Protein AF-A0A8B8DXR5-F1 (afdb_monomer)

Foldseek 3Di:
DDPDPLVVDPDPQQSVLVVVCVVVVHNVSVVVVVVLVVVCVVCVVVVHDRPPDPPDPPDPPPPPDDDPVRVVVVVVVVVVVVVVVVVVVVVVVVVVVVVVVVVVVVVVVVVVVVVVVVVVVVVVVVVVVVVVVVVVVD

Sequence (138 aa):
MADVPVSDIKDEVLRNASLEASKSNCILPLLKLEIRCKIEQKLLEKGEDVINVPISSPSKKRKAELTMEELERLEKRREQNKNAAKRFRQKEKTEKTKLDQNLKEQRERNEKLKADIQNLETEKDNIIRFICSLANEA

Organism: Crassostrea virginica (NCBI:txid6565)

Radius of gyration: 38.68 Å; Cα contacts (8 Å, |Δi|>4): 28; chains: 1; bounding box: 69×34×106 Å

Mean predicted aligned error: 16.98 Å

Solvent-accessible surface area (backbone atoms only — not comparable to full-atom values): 8068 Å² total; per-residue (Å²): 130,87,84,72,65,71,85,76,51,85,51,66,68,60,34,50,24,50,52,50,17,66,74,65,78,38,68,61,48,47,53,52,49,52,52,47,52,54,49,47,51,57,28,52,78,70,72,43,77,76,88,77,74,76,90,64,73,78,71,77,74,75,77,72,79,72,49,73,69,54,50,53,53,48,51,52,50,50,53,50,48,53,52,50,53,51,51,48,56,51,49,54,52,51,52,51,53,53,50,54,50,52,53,50,54,52,49,56,51,50,54,50,52,51,51,52,49,52,52,51,51,52,52,51,53,50,52,52,52,54,52,53,54,55,67,74,75,109

Secondary structure (DSSP, 8-state):
-----GGG---HHHHHHHHHHHHHT-SHHHHHHHHHHHHHHHHHHHTPPP-------------PPPPHHHHHHHHHHHHHHHHHHHHHHHHHHHHHHHHHHHHHHHHHHHHHHHHHHHHHHHHHHHHHHHHHHHHHH-

InterPro domains:
  IPR004826 Basic leucine zipper domain, Maf-type [PF03131] (64-133)
  IPR004827 Basic-leucine zipper domain [PS00036] (76-91)
  IPR004827 Basic-leucine zipper domain [PS50217] (71-127)
  IPR046347 Basic-leucine zipper domain superfamily [SSF57959] (79-128)

pLDDT: mean 86.84, std 14.03, range [41.62, 98.31]

Structure (mmCIF, N/CA/C/O backbone):
data_AF-A0A8B8DXR5-F1
#
_entry.id   AF-A0A8B8DXR5-F1
#
loop_
_atom_site.group_PDB
_atom_site.id
_atom_site.type_symbol
_atom_site.label_atom_id
_atom_site.label_alt_id
_atom_site.label_comp_id
_atom_site.label_asym_id
_atom_site.label_entity_id
_atom_site.label_seq_id
_atom_site.pdbx_PDB_ins_code
_atom_site.Cartn_x
_atom_site.Cartn_y
_atom_site.Cartn_z
_atom_site.occupancy
_atom_site.B_iso_or_equiv
_atom_site.auth_seq_id
_atom_site.auth_comp_id
_atom_site.auth_asym_id
_atom_site.auth_atom_id
_atom_site.pdbx_PDB_model_num
ATOM 1 N N . MET A 1 1 ? 26.362 21.049 32.442 1.00 41.62 1 MET A N 1
ATOM 2 C CA . MET A 1 1 ? 25.265 21.254 33.410 1.00 41.62 1 MET A CA 1
ATOM 3 C C . MET A 1 1 ? 25.839 20.922 34.770 1.00 41.62 1 MET A C 1
ATOM 5 O O . MET A 1 1 ? 26.500 19.900 34.866 1.00 41.62 1 MET A O 1
ATOM 9 N N . ALA A 1 2 ? 25.748 21.832 35.737 1.00 45.53 2 ALA A N 1
ATOM 10 C CA . ALA A 1 2 ? 26.369 21.639 37.043 1.00 45.53 2 ALA A CA 1
ATOM 11 C C . ALA A 1 2 ? 25.645 20.508 37.791 1.00 45.53 2 ALA A C 1
ATOM 13 O O . ALA A 1 2 ? 24.457 20.641 38.075 1.00 45.53 2 ALA A O 1
ATOM 14 N N . ASP A 1 3 ? 26.350 19.409 38.065 1.00 53.69 3 ASP A N 1
ATOM 15 C CA . ASP A 1 3 ? 25.888 18.360 38.975 1.00 53.69 3 ASP A CA 1
ATOM 16 C C . ASP A 1 3 ? 25.871 18.950 40.386 1.00 53.69 3 ASP A C 1
ATOM 18 O O . ASP A 1 3 ? 26.909 19.092 41.034 1.00 53.69 3 ASP A O 1
ATOM 22 N N . VAL A 1 4 ? 24.689 19.357 40.848 1.00 57.84 4 VAL A N 1
ATOM 23 C CA . VAL A 1 4 ? 24.481 19.657 42.264 1.00 57.84 4 VAL A CA 1
ATOM 24 C C . VAL A 1 4 ? 24.464 18.314 42.998 1.00 57.84 4 VAL A C 1
ATOM 26 O O . VAL A 1 4 ? 23.653 17.452 42.642 1.00 57.84 4 VAL A O 1
ATOM 29 N N . PRO A 1 5 ? 25.332 18.095 44.000 1.00 62.12 5 PRO A N 1
ATOM 30 C CA . PRO A 1 5 ? 25.323 16.860 44.767 1.00 62.12 5 PRO A CA 1
ATOM 31 C C . PRO A 1 5 ? 23.949 16.669 45.424 1.00 62.12 5 PRO A C 1
ATOM 33 O O . PRO A 1 5 ? 23.464 17.538 46.147 1.00 62.12 5 PRO A O 1
ATOM 36 N N . VAL A 1 6 ? 23.314 15.511 45.204 1.00 60.50 6 VAL A N 1
ATOM 37 C CA . VAL A 1 6 ? 21.986 15.163 45.764 1.00 60.50 6 VAL A CA 1
ATOM 38 C C . VAL A 1 6 ? 21.948 15.279 47.304 1.00 60.50 6 VAL A C 1
ATOM 40 O O . VAL A 1 6 ? 20.873 15.402 47.890 1.00 60.50 6 VAL A O 1
ATOM 43 N N . SER A 1 7 ? 23.114 15.281 47.965 1.00 60.22 7 SER A N 1
ATOM 44 C CA . SER A 1 7 ? 23.286 15.474 49.411 1.00 60.22 7 SER A CA 1
ATOM 45 C C . SER A 1 7 ? 22.835 16.839 49.934 1.00 60.22 7 SER A C 1
ATOM 47 O O . SER A 1 7 ? 22.504 16.934 51.113 1.00 60.22 7 SER A O 1
ATOM 49 N N . ASP A 1 8 ? 22.784 17.868 49.087 1.00 61.69 8 ASP A N 1
ATOM 50 C CA . ASP A 1 8 ? 22.539 19.249 49.526 1.00 61.69 8 ASP A CA 1
ATOM 51 C C . ASP A 1 8 ? 21.045 19.637 49.481 1.00 61.69 8 ASP A C 1
ATOM 53 O O . ASP A 1 8 ? 20.651 20.733 49.891 1.00 61.69 8 ASP A O 1
ATOM 57 N N . ILE A 1 9 ? 20.181 18.724 49.017 1.00 69.38 9 ILE A N 1
ATOM 58 C CA . ILE A 1 9 ? 18.730 18.924 48.937 1.00 69.38 9 ILE A CA 1
ATOM 59 C C . ILE A 1 9 ? 18.097 18.677 50.316 1.00 69.38 9 ILE A C 1
ATOM 61 O O . ILE A 1 9 ? 18.012 17.539 50.780 1.00 69.38 9 ILE A O 1
ATOM 65 N N . LYS A 1 10 ? 17.614 19.751 50.959 1.00 73.94 10 LYS A N 1
ATOM 66 C CA . LYS A 1 10 ? 16.943 19.704 52.277 1.00 73.94 10 LYS A CA 1
ATOM 67 C C . LYS A 1 10 ? 15.562 19.043 52.245 1.00 73.94 10 LYS A C 1
ATOM 69 O O . LYS A 1 10 ? 15.137 18.481 53.249 1.00 73.94 10 LYS A O 1
ATOM 74 N N . ASP A 1 11 ? 14.862 19.141 51.119 1.00 82.62 11 ASP A N 1
ATOM 75 C CA . ASP A 1 11 ? 13.533 18.559 50.940 1.00 82.62 11 ASP A CA 1
ATOM 76 C C . ASP A 1 11 ? 13.653 17.059 50.635 1.00 82.62 11 ASP A C 1
ATOM 78 O O . ASP A 1 11 ? 14.181 16.652 49.597 1.00 82.62 11 ASP A O 1
ATOM 82 N N . GLU A 1 12 ? 13.166 16.231 51.558 1.00 86.44 12 GLU A N 1
ATOM 83 C CA . GLU A 1 12 ? 13.240 14.775 51.456 1.00 86.44 12 GLU A CA 1
ATOM 84 C C . GLU A 1 12 ? 12.498 14.229 50.226 1.00 86.44 12 GLU A C 1
ATOM 86 O O . GLU A 1 12 ? 12.974 13.289 49.584 1.00 86.44 12 GLU A O 1
ATOM 91 N N . VAL A 1 13 ? 11.371 14.838 49.849 1.00 85.69 13 VAL A N 1
ATOM 92 C CA . VAL A 1 13 ? 10.557 14.409 48.706 1.00 85.69 13 VAL A CA 1
ATOM 93 C C . VAL A 1 13 ? 11.282 14.724 47.400 1.00 85.69 13 VAL A C 1
ATOM 9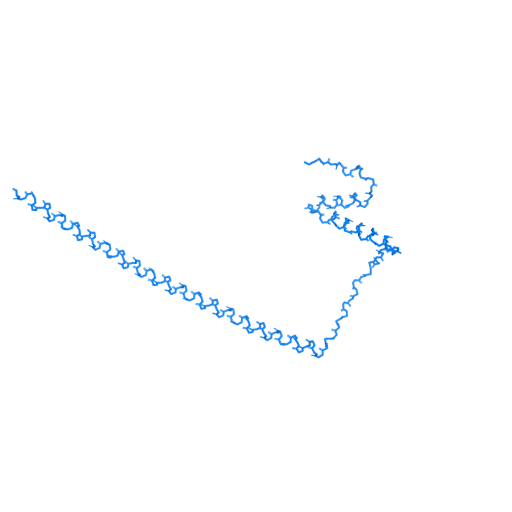5 O O . VAL A 1 13 ? 11.391 13.859 46.525 1.00 85.69 13 VAL A O 1
ATOM 98 N N . LEU A 1 14 ? 11.846 15.929 47.287 1.00 87.94 14 LEU A N 1
ATOM 99 C CA . LEU A 1 14 ? 12.635 16.336 46.122 1.00 87.94 14 LEU A CA 1
ATOM 100 C C . LEU A 1 14 ? 13.930 15.527 45.992 1.00 87.94 14 LEU A C 1
ATOM 102 O O . LEU A 1 14 ? 14.311 15.137 44.883 1.00 87.94 14 LEU A O 1
ATOM 106 N N . ARG A 1 15 ? 14.583 15.222 47.118 1.00 88.50 15 ARG A N 1
ATOM 107 C CA . ARG A 1 15 ? 15.776 14.370 47.157 1.00 88.50 15 ARG A CA 1
ATOM 108 C C . ARG A 1 15 ? 15.461 12.964 46.654 1.00 88.50 15 ARG A C 1
ATOM 110 O O . ARG A 1 15 ? 16.198 12.433 45.826 1.00 88.50 15 ARG A O 1
ATOM 117 N N . ASN A 1 16 ? 14.354 12.377 47.107 1.00 88.50 16 ASN A N 1
ATOM 118 C CA . ASN A 1 16 ? 13.936 11.040 46.689 1.00 88.50 16 ASN A CA 1
ATOM 119 C C . ASN A 1 16 ? 13.582 10.992 45.195 1.00 88.50 16 ASN A C 1
ATOM 121 O O . ASN A 1 16 ? 14.039 10.087 44.497 1.00 88.50 16 ASN A O 1
ATOM 125 N N . ALA A 1 17 ? 12.852 11.989 44.684 1.00 89.06 17 ALA A N 1
ATOM 126 C CA . ALA A 1 17 ? 12.539 12.093 43.258 1.00 89.06 17 ALA A CA 1
ATOM 127 C C . ALA A 1 17 ? 13.802 12.277 42.397 1.00 89.06 17 ALA A C 1
ATOM 129 O O . ALA A 1 17 ? 13.925 11.655 41.342 1.00 89.06 17 ALA A O 1
ATOM 130 N N . SER A 1 18 ? 14.765 13.077 42.867 1.00 88.75 18 SER A N 1
ATOM 131 C CA . SER A 1 18 ? 16.069 13.253 42.211 1.00 88.75 18 SER A CA 1
ATOM 132 C C . SER A 1 18 ? 16.852 11.941 42.163 1.00 88.75 18 SER A C 1
ATOM 134 O O . SER A 1 18 ? 17.334 11.544 41.106 1.00 88.75 18 SER A O 1
ATOM 136 N N . LEU A 1 19 ? 16.913 11.217 43.284 1.00 89.88 19 LEU A N 1
ATOM 137 C CA . LEU A 1 19 ? 17.595 9.928 43.359 1.00 89.88 19 LEU A CA 1
ATOM 138 C C . LEU A 1 19 ? 16.945 8.881 42.441 1.00 89.88 19 LEU A C 1
ATOM 140 O O . LEU A 1 19 ? 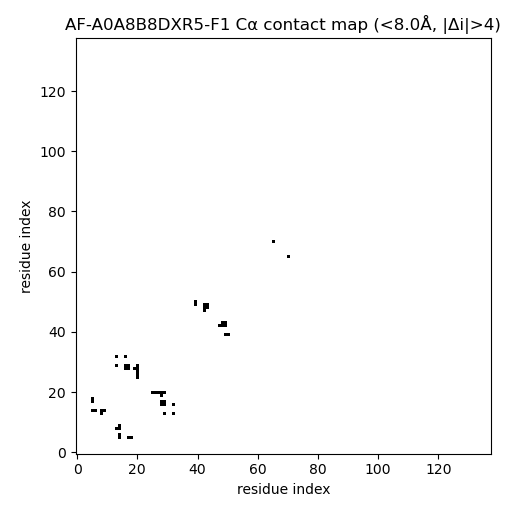17.650 8.109 41.792 1.00 89.88 19 LEU A O 1
ATOM 144 N N . GLU A 1 20 ? 15.614 8.841 42.375 1.00 90.25 20 GLU A N 1
ATOM 145 C CA . GLU A 1 20 ? 14.876 7.945 41.480 1.00 90.25 20 GLU A CA 1
ATOM 146 C C . GLU A 1 20 ? 15.110 8.299 40.007 1.00 90.25 20 GLU A C 1
ATOM 148 O O . GLU A 1 20 ? 15.331 7.402 39.191 1.00 90.25 20 GLU A O 1
ATOM 153 N N . ALA A 1 21 ? 15.124 9.588 39.665 1.00 91.50 21 ALA A N 1
ATOM 154 C CA . ALA A 1 21 ? 15.396 10.049 38.308 1.00 91.50 21 ALA A CA 1
ATOM 155 C C . ALA A 1 21 ? 16.813 9.669 37.853 1.00 91.50 21 ALA A C 1
ATOM 157 O O . ALA A 1 21 ? 16.975 9.128 36.757 1.00 91.50 21 ALA A O 1
ATOM 158 N N . SER A 1 22 ? 17.819 9.852 38.718 1.00 89.31 22 SER A N 1
ATOM 159 C CA . SER A 1 22 ? 19.198 9.422 38.450 1.00 89.31 22 SER A CA 1
ATOM 160 C C . SER A 1 22 ? 19.319 7.901 38.328 1.00 89.31 22 SER A C 1
ATOM 162 O O . SER A 1 22 ? 19.986 7.411 37.423 1.00 89.31 22 SER A O 1
ATOM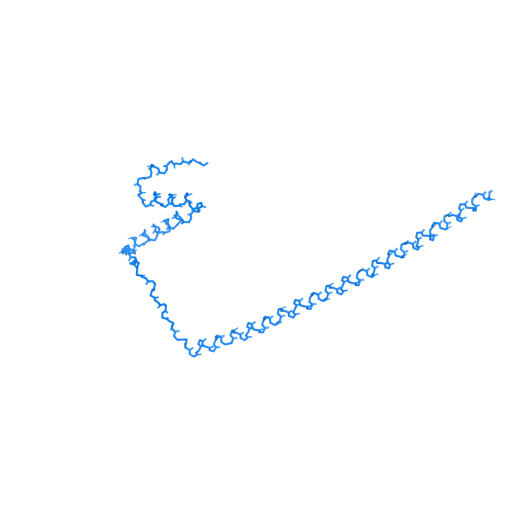 164 N N . LYS A 1 23 ? 18.655 7.126 39.198 1.00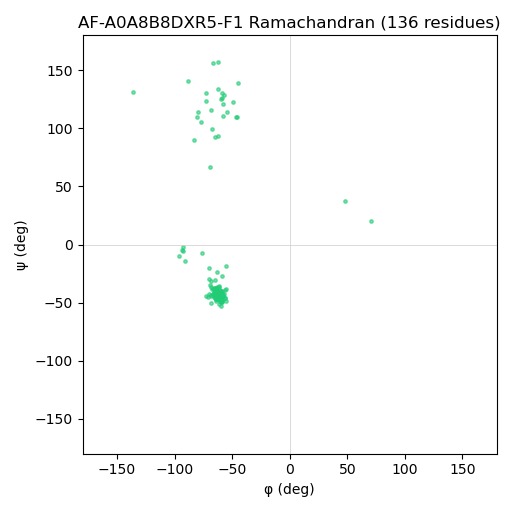 91.31 23 LYS A N 1
ATOM 165 C CA . LYS A 1 23 ? 18.681 5.650 39.138 1.00 91.31 23 LYS A CA 1
ATOM 166 C C . LYS A 1 23 ? 18.003 5.094 37.887 1.00 91.31 23 LYS A C 1
ATOM 168 O O . LYS A 1 23 ? 18.447 4.085 37.349 1.00 91.31 23 LYS A O 1
ATOM 173 N N . SER A 1 24 ? 16.910 5.717 37.455 1.00 89.44 24 SER A N 1
ATOM 174 C CA . SER A 1 24 ? 16.103 5.257 36.318 1.00 89.44 24 SER A CA 1
ATOM 175 C C . SER A 1 24 ? 16.509 5.877 34.978 1.00 89.44 24 SER A C 1
ATOM 177 O O . SER A 1 24 ? 15.954 5.486 33.952 1.00 89.44 24 SER A O 1
ATOM 179 N N . ASN A 1 25 ? 17.450 6.832 34.968 1.00 89.81 25 ASN A N 1
ATOM 180 C CA . ASN A 1 25 ? 17.781 7.672 33.808 1.00 89.81 25 ASN A CA 1
ATOM 181 C C . ASN A 1 25 ? 16.530 8.266 33.132 1.00 89.81 25 ASN A C 1
ATOM 183 O O . ASN A 1 25 ? 16.439 8.365 31.908 1.00 89.81 25 ASN A O 1
ATOM 187 N N . CYS A 1 26 ? 15.535 8.646 33.935 1.00 90.25 26 CYS A N 1
ATOM 188 C CA . CYS A 1 26 ? 14.254 9.148 33.462 1.00 90.25 26 CYS A CA 1
ATOM 189 C C . CYS A 1 26 ? 13.837 10.365 34.286 1.00 90.25 26 CYS A C 1
ATOM 191 O O . CYS A 1 26 ? 13.819 10.313 35.508 1.00 90.25 26 CYS A O 1
ATOM 193 N N . ILE A 1 27 ? 13.435 11.457 33.630 1.00 92.81 27 ILE A N 1
ATOM 194 C CA . ILE A 1 27 ? 13.017 12.698 34.309 1.00 92.81 27 ILE A CA 1
ATOM 195 C C . ILE A 1 27 ? 11.608 12.624 34.922 1.00 92.81 27 ILE A C 1
ATOM 197 O O . ILE A 1 27 ? 11.171 13.521 35.643 1.00 92.81 27 ILE A O 1
ATOM 201 N N . LEU A 1 28 ? 10.876 11.544 34.645 1.00 92.38 28 LEU A N 1
ATOM 202 C CA . LEU A 1 28 ? 9.485 11.380 35.049 1.00 92.38 28 LEU A CA 1
ATOM 203 C C . LEU A 1 28 ? 9.229 11.522 36.566 1.00 92.38 28 LEU A C 1
ATOM 205 O O . LEU A 1 28 ? 8.212 12.128 36.906 1.00 92.38 28 LEU A O 1
ATOM 209 N N . PRO A 1 29 ? 10.085 11.029 37.485 1.00 92.38 29 PRO A N 1
ATOM 210 C CA . PRO A 1 29 ? 9.889 11.222 38.925 1.00 92.38 29 PRO A CA 1
ATOM 211 C C . PRO A 1 29 ? 9.848 12.703 39.332 1.00 92.38 29 PRO A C 1
ATOM 213 O O . PRO A 1 29 ? 8.988 13.104 40.113 1.00 92.38 29 PRO A O 1
ATOM 216 N N . LEU A 1 30 ? 10.708 13.534 38.734 1.00 91.75 30 LEU A N 1
ATOM 217 C CA . LEU A 1 30 ? 10.749 14.977 38.986 1.00 91.75 30 LEU A CA 1
ATOM 218 C C . LEU A 1 30 ? 9.519 15.689 38.410 1.00 91.75 30 LEU A C 1
ATOM 220 O O . LEU A 1 30 ? 8.899 16.497 39.096 1.00 91.75 30 LEU A O 1
ATOM 224 N N . LEU A 1 31 ? 9.104 15.334 37.189 1.00 93.94 31 LEU A N 1
ATOM 225 C CA . LEU A 1 31 ? 7.895 15.900 36.577 1.00 93.94 31 LEU A CA 1
ATOM 226 C C . LEU A 1 31 ? 6.631 15.569 37.378 1.00 93.94 31 LEU A C 1
ATOM 228 O O . LEU A 1 31 ? 5.757 16.418 37.540 1.00 93.94 31 LEU A O 1
ATOM 232 N N . LYS A 1 32 ? 6.522 14.343 37.904 1.00 91.44 32 LYS A N 1
ATOM 233 C CA . LYS A 1 32 ? 5.401 13.953 38.772 1.00 91.44 32 LYS A CA 1
ATOM 234 C C . LYS A 1 32 ? 5.355 14.794 40.043 1.00 91.44 32 LYS A C 1
ATOM 236 O O . LYS A 1 32 ? 4.265 15.192 40.452 1.00 91.44 32 LYS A O 1
ATOM 241 N N . LEU A 1 33 ? 6.514 15.069 40.641 1.00 90.44 33 LEU A N 1
ATOM 242 C CA . LEU A 1 33 ? 6.607 15.926 41.816 1.00 90.44 33 LEU A CA 1
ATOM 243 C C . LEU A 1 33 ? 6.176 17.363 41.492 1.00 90.44 33 LEU A C 1
ATOM 245 O O . LEU A 1 33 ? 5.332 17.909 42.193 1.00 90.44 33 LEU A O 1
ATOM 249 N N . GLU A 1 34 ? 6.659 17.938 40.389 1.00 92.50 34 GLU A N 1
ATOM 250 C CA . GLU A 1 34 ? 6.269 19.289 39.965 1.00 92.50 34 GLU A CA 1
ATOM 251 C C . GLU A 1 34 ? 4.755 19.405 39.718 1.00 92.50 34 GLU A C 1
ATOM 253 O O . GLU A 1 34 ? 4.106 20.348 40.178 1.00 92.50 34 GLU A O 1
ATOM 258 N N . ILE A 1 35 ? 4.171 18.427 39.017 1.00 92.81 35 ILE A N 1
ATOM 259 C CA . ILE A 1 35 ? 2.726 18.376 38.761 1.00 92.81 35 ILE A CA 1
ATOM 260 C C . ILE A 1 35 ? 1.955 18.297 40.078 1.00 92.81 35 ILE A C 1
ATOM 262 O O . ILE A 1 35 ? 0.970 19.014 40.249 1.00 92.81 35 ILE A O 1
ATOM 266 N N . ARG A 1 36 ? 2.406 17.455 41.013 1.00 88.62 36 ARG A N 1
ATOM 267 C CA . ARG A 1 36 ? 1.789 17.327 42.334 1.00 88.62 36 ARG A CA 1
ATOM 268 C C . ARG A 1 36 ? 1.800 18.659 43.083 1.00 88.62 36 ARG A C 1
ATOM 270 O O . ARG A 1 36 ? 0.737 19.090 43.517 1.00 88.62 36 ARG A O 1
ATOM 277 N N . CYS A 1 37 ? 2.941 19.346 43.152 1.00 88.75 37 CYS A N 1
ATOM 278 C CA . CYS A 1 37 ? 3.037 20.647 43.818 1.00 88.75 37 CYS A CA 1
ATOM 279 C C . CYS A 1 37 ? 2.116 21.695 43.173 1.00 88.75 37 CYS A C 1
ATOM 281 O O . CYS A 1 37 ? 1.441 22.437 43.879 1.00 88.75 37 CYS A O 1
ATOM 283 N N . LYS A 1 38 ? 2.015 21.724 41.835 1.00 92.31 38 LYS A N 1
ATOM 284 C CA . LYS A 1 38 ? 1.086 22.619 41.118 1.00 92.31 38 LYS A CA 1
ATOM 285 C C . LYS A 1 38 ? -0.381 22.330 41.435 1.00 92.31 38 LYS A C 1
ATOM 287 O O . LYS A 1 38 ? -1.191 23.254 41.474 1.00 92.31 38 LYS A O 1
ATOM 292 N N . ILE A 1 39 ? -0.739 21.061 41.614 1.00 88.38 39 ILE A N 1
ATOM 293 C CA . ILE A 1 39 ? -2.094 20.667 42.010 1.00 88.38 39 ILE A CA 1
ATOM 294 C C . ILE A 1 39 ? -2.359 21.112 43.449 1.00 88.38 39 ILE A C 1
ATOM 296 O O . ILE A 1 39 ? -3.353 21.789 43.686 1.00 88.38 39 ILE A O 1
ATOM 300 N N . GLU A 1 40 ? -1.458 20.796 44.380 1.00 86.50 40 GLU A N 1
ATOM 301 C CA . GLU A 1 40 ? -1.579 21.172 45.795 1.00 86.50 40 GLU A CA 1
ATOM 302 C C . GLU A 1 40 ? -1.675 22.695 45.968 1.00 86.50 40 GLU A C 1
ATOM 304 O O . GLU A 1 40 ? -2.541 23.174 46.695 1.00 86.50 40 GLU A O 1
ATOM 309 N N . GLN A 1 41 ? -0.880 23.467 45.220 1.00 88.81 41 GLN A N 1
ATOM 310 C CA . GLN A 1 41 ? -0.962 24.927 45.211 1.00 88.81 41 GLN A CA 1
ATOM 311 C C . GLN A 1 41 ? -2.343 25.425 44.758 1.00 88.81 41 GLN A C 1
ATOM 313 O O . GLN A 1 41 ? -2.947 26.262 45.425 1.00 88.81 41 GLN A O 1
ATOM 318 N N . LYS A 1 42 ? -2.876 24.893 43.651 1.00 89.12 42 LYS A N 1
ATOM 319 C CA . LYS A 1 42 ? -4.199 25.292 43.141 1.00 89.12 42 LYS A CA 1
ATOM 320 C C . LYS A 1 42 ? -5.345 24.926 44.080 1.00 89.12 42 LYS A C 1
ATOM 322 O O . LYS A 1 42 ? -6.372 25.595 44.056 1.00 89.12 42 LYS A O 1
ATOM 327 N N . LEU A 1 43 ? -5.209 23.844 44.842 1.00 84.69 43 LEU A N 1
ATOM 328 C CA . LEU A 1 43 ? -6.199 23.445 45.843 1.00 84.69 43 LEU A CA 1
ATOM 329 C C . LEU A 1 43 ? -6.145 24.379 47.046 1.00 84.69 43 LEU A C 1
ATOM 331 O O . LEU A 1 43 ? -7.180 24.894 47.455 1.00 84.69 43 LEU A O 1
ATOM 335 N N . LEU A 1 44 ? -4.939 24.695 47.521 1.00 85.69 44 LEU A N 1
ATOM 336 C CA . LEU A 1 44 ? -4.740 25.648 48.606 1.00 85.69 44 LEU A CA 1
ATOM 337 C C . LEU A 1 44 ? -5.302 27.035 48.258 1.00 85.69 44 LEU A C 1
ATOM 339 O O . LEU A 1 44 ? -5.998 27.634 49.071 1.00 85.69 44 LEU A O 1
ATOM 343 N N . GLU A 1 45 ? -5.072 27.517 47.033 1.00 88.94 45 GLU A N 1
ATOM 344 C CA . GLU A 1 45 ? -5.649 28.773 46.520 1.00 88.94 45 GLU A CA 1
ATOM 345 C C . GLU A 1 45 ? -7.188 28.775 46.531 1.00 88.94 45 GLU A C 1
ATOM 347 O O . GLU A 1 45 ? -7.807 29.831 46.647 1.00 88.94 45 GLU A O 1
ATOM 352 N N . LYS A 1 46 ? -7.815 27.599 46.431 1.00 88.75 46 LYS A N 1
ATOM 353 C CA . LYS A 1 46 ? -9.272 27.417 46.494 1.00 88.75 46 LYS A CA 1
ATOM 354 C C . LYS A 1 46 ? -9.792 27.103 47.900 1.00 88.75 46 LYS A C 1
ATOM 356 O O . LYS A 1 46 ? -11.004 27.014 48.075 1.00 88.75 46 LYS A O 1
ATOM 361 N N . GLY A 1 47 ? -8.906 26.934 48.884 1.00 84.75 47 GLY A N 1
ATOM 362 C CA . GLY A 1 47 ? -9.255 26.471 50.229 1.00 84.75 47 GLY A CA 1
ATOM 363 C C . GLY A 1 47 ? -9.666 24.995 50.290 1.00 84.75 47 GLY A C 1
ATOM 364 O O . GLY A 1 47 ? -10.356 24.597 51.224 1.00 84.75 47 GLY A O 1
ATOM 365 N N . GLU A 1 48 ? -9.287 24.197 49.291 1.00 82.62 48 GLU A N 1
ATOM 366 C CA . GLU A 1 48 ? -9.523 22.753 49.252 1.00 82.62 48 GLU A CA 1
ATOM 367 C C . GLU A 1 48 ? -8.360 22.005 49.931 1.00 82.62 48 GLU A C 1
ATOM 369 O O . GLU A 1 48 ? -7.192 22.371 49.775 1.00 82.62 48 GLU A O 1
ATOM 374 N N . ASP A 1 49 ? -8.674 20.943 50.677 1.00 77.62 49 ASP A N 1
ATOM 375 C CA . ASP A 1 49 ? -7.671 20.125 51.365 1.00 77.62 49 ASP A CA 1
ATOM 376 C C . ASP A 1 49 ? -6.757 19.362 50.389 1.00 77.62 49 ASP A C 1
ATOM 378 O O . ASP A 1 49 ? -7.117 19.035 49.253 1.00 77.62 49 ASP A O 1
ATOM 382 N N . VAL A 1 50 ? -5.557 19.016 50.866 1.00 72.12 50 VAL A N 1
ATOM 383 C CA . VAL A 1 50 ? -4.592 18.198 50.119 1.00 72.12 50 VAL A CA 1
ATOM 384 C C . VAL A 1 50 ? -5.216 16.844 49.772 1.00 72.12 50 VAL A C 1
ATOM 386 O O . VAL A 1 50 ? -5.734 16.144 50.644 1.00 72.12 50 VAL A O 1
ATOM 389 N N . ILE A 1 51 ? -5.117 16.441 48.499 1.00 68.75 51 ILE A N 1
ATOM 390 C CA . ILE A 1 51 ? -5.611 15.144 48.021 1.00 68.75 51 ILE A CA 1
ATOM 391 C C . ILE A 1 51 ? -4.801 14.022 48.683 1.00 68.75 51 ILE A C 1
ATOM 393 O O . ILE A 1 51 ? -3.775 13.572 48.171 1.00 68.75 51 ILE A O 1
ATOM 397 N N . ASN A 1 52 ? -5.295 13.518 49.808 1.00 66.25 52 ASN A N 1
ATOM 398 C CA . ASN A 1 52 ? -4.846 12.262 50.376 1.00 66.25 52 ASN A CA 1
ATOM 399 C C . ASN A 1 52 ? -5.613 11.142 49.669 1.00 66.25 52 ASN A C 1
ATOM 401 O O . ASN A 1 52 ? -6.722 10.803 50.072 1.00 66.25 52 ASN A O 1
ATOM 405 N N . VAL A 1 53 ? -5.074 10.616 48.562 1.00 65.38 53 VAL A N 1
ATOM 406 C CA . VAL A 1 53 ? -5.635 9.408 47.945 1.00 65.38 53 VAL A CA 1
ATOM 407 C C . VAL A 1 53 ? -5.179 8.225 48.797 1.00 65.38 53 VAL A C 1
ATOM 409 O O . VAL A 1 53 ? -4.009 7.842 48.692 1.00 65.38 53 VAL A O 1
ATOM 412 N N . PRO A 1 54 ? -6.045 7.607 49.623 1.00 60.88 54 PRO A N 1
ATOM 413 C CA . PRO A 1 54 ? -5.693 6.328 50.206 1.00 60.88 54 PRO A CA 1
ATOM 414 C C . PRO A 1 54 ? -5.397 5.374 49.050 1.00 60.88 54 PRO A C 1
ATOM 416 O O . PRO A 1 54 ? -6.201 5.242 48.122 1.00 60.88 54 PRO A O 1
ATOM 419 N N . ILE A 1 55 ? -4.237 4.717 49.099 1.00 61.00 55 ILE A N 1
ATOM 420 C CA . ILE A 1 55 ? -3.865 3.634 48.184 1.00 61.00 55 ILE A CA 1
ATOM 421 C C . ILE A 1 55 ? -4.765 2.436 48.518 1.00 61.00 55 ILE A C 1
ATOM 423 O O . ILE A 1 55 ? -4.334 1.423 49.059 1.00 61.00 55 ILE A O 1
ATOM 427 N N . SER A 1 56 ? -6.065 2.566 48.262 1.00 61.62 56 SER A N 1
ATOM 428 C CA . SER A 1 56 ? -6.951 1.422 48.206 1.00 61.62 56 SER A CA 1
ATOM 429 C C . SER A 1 56 ? -6.622 0.704 46.904 1.00 61.62 56 SER A C 1
ATOM 431 O O . SER A 1 56 ? -6.494 1.329 45.844 1.00 61.62 56 SER A O 1
ATOM 433 N N . SER A 1 57 ? -6.410 -0.604 47.002 1.00 61.16 57 SER A N 1
ATOM 434 C CA . SER A 1 57 ? -6.224 -1.493 45.860 1.00 61.16 57 SER A CA 1
ATOM 435 C C . SER A 1 57 ? -7.270 -1.167 44.789 1.00 61.16 57 SER A C 1
ATOM 437 O O . SER A 1 57 ? -8.422 -0.899 45.142 1.00 61.16 57 SER A O 1
ATOM 439 N N . PRO A 1 58 ? -6.901 -1.149 43.492 1.00 60.00 58 PRO A N 1
ATOM 440 C CA . PRO A 1 58 ? -7.805 -0.707 42.442 1.00 60.00 58 PRO A CA 1
ATOM 441 C C . PRO A 1 58 ? -9.087 -1.520 42.557 1.00 60.00 58 PRO A C 1
ATOM 443 O O . PRO A 1 58 ? -9.058 -2.743 42.397 1.00 60.00 58 PRO A O 1
ATOM 446 N N . SER A 1 59 ? -10.193 -0.843 42.892 1.00 59.75 59 SER A N 1
ATOM 447 C CA . SER A 1 59 ? -11.497 -1.493 42.966 1.00 59.75 59 SER A CA 1
ATOM 448 C C . SER A 1 59 ? -11.654 -2.281 41.671 1.00 59.75 59 SER A C 1
ATOM 450 O O . SER A 1 59 ? -11.453 -1.715 40.590 1.00 59.75 59 SER A O 1
ATOM 452 N N . LYS A 1 60 ? -11.870 -3.603 41.772 1.00 61.22 60 LYS A N 1
ATOM 453 C CA . LYS A 1 60 ? -12.112 -4.460 40.606 1.00 61.22 60 LYS A CA 1
ATOM 454 C C . LYS A 1 60 ? -13.117 -3.705 39.757 1.00 61.22 60 LYS A C 1
ATOM 456 O O . LYS A 1 60 ? -14.238 -3.509 40.223 1.00 61.22 60 LYS A O 1
ATOM 461 N N . LYS A 1 61 ? -12.678 -3.201 38.594 1.00 57.62 61 LYS A N 1
ATOM 462 C CA . LYS A 1 61 ? -13.503 -2.377 37.710 1.00 57.62 61 LYS A CA 1
ATOM 463 C C . LYS A 1 61 ? -14.837 -3.097 37.602 1.00 57.62 61 LYS A C 1
ATOM 465 O O . LYS A 1 61 ? -14.871 -4.202 37.057 1.00 57.62 61 LYS A O 1
ATOM 470 N N . ARG A 1 62 ? -15.895 -2.541 38.201 1.00 57.66 62 ARG A N 1
ATOM 471 C CA . ARG A 1 62 ? -17.240 -3.073 38.004 1.00 57.66 62 ARG A CA 1
ATOM 472 C C . ARG A 1 62 ? -17.425 -2.985 36.500 1.00 57.66 62 ARG A C 1
ATOM 474 O O . ARG A 1 62 ? -17.375 -1.887 35.951 1.00 57.66 62 ARG A O 1
ATOM 481 N N . LYS A 1 63 ? -17.464 -4.134 35.825 1.00 61.09 63 LYS A N 1
ATOM 482 C CA . LYS A 1 63 ? -17.837 -4.189 34.417 1.00 61.09 63 LYS A CA 1
ATOM 483 C C . LYS A 1 63 ? -19.272 -3.685 34.408 1.00 61.09 63 LYS A C 1
ATOM 485 O O . LYS A 1 63 ? -20.168 -4.445 34.747 1.00 61.09 63 LYS A O 1
ATOM 490 N N . ALA A 1 64 ? -19.456 -2.387 34.188 1.00 69.06 64 ALA A N 1
ATOM 491 C CA . ALA A 1 64 ? -20.775 -1.839 33.962 1.00 69.06 64 ALA A CA 1
ATOM 492 C C . ALA A 1 64 ? -21.322 -2.597 32.752 1.00 69.06 64 ALA A C 1
ATOM 494 O O . ALA A 1 64 ? -20.653 -2.664 31.716 1.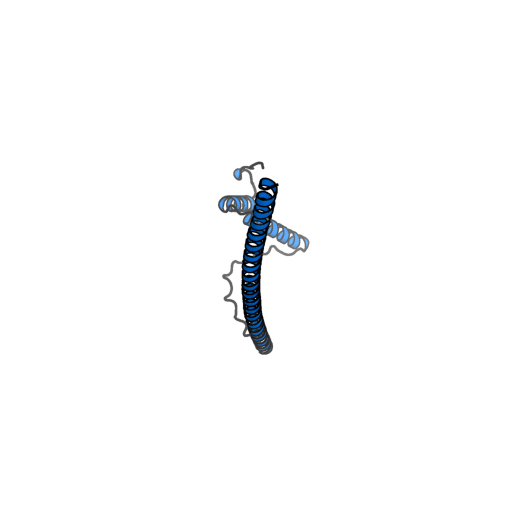00 69.06 64 ALA A O 1
ATOM 495 N N . GLU A 1 65 ? -22.447 -3.279 32.937 1.00 78.00 65 GLU A N 1
ATOM 496 C CA . GLU A 1 65 ? -23.135 -3.929 31.833 1.00 78.00 65 GLU A CA 1
ATOM 497 C C . GLU A 1 65 ? -23.503 -2.835 30.834 1.00 78.00 65 GLU A C 1
ATOM 499 O O . GLU A 1 65 ? -24.071 -1.809 31.209 1.00 78.00 65 GLU A O 1
ATOM 504 N N . LEU A 1 66 ? -23.076 -3.016 29.583 1.00 78.88 66 LEU A N 1
ATOM 505 C CA . LEU A 1 66 ? -23.367 -2.064 28.520 1.00 78.88 66 LEU A CA 1
ATOM 506 C C . LEU A 1 66 ? -24.879 -2.011 28.333 1.00 78.88 66 LEU A C 1
ATOM 508 O O . LEU A 1 66 ? -25.542 -3.046 28.241 1.00 78.88 66 LEU A O 1
ATOM 512 N N . THR A 1 67 ? -25.408 -0.801 28.246 1.00 86.56 67 THR A N 1
ATOM 513 C CA . THR A 1 67 ? -26.802 -0.588 27.864 1.00 86.56 67 THR A CA 1
ATOM 514 C C . THR A 1 67 ? -27.044 -1.106 26.442 1.00 86.56 67 THR A C 1
ATOM 516 O O . THR A 1 67 ? -26.119 -1.210 25.630 1.00 86.56 67 THR A O 1
ATOM 519 N N . MET A 1 68 ? -28.298 -1.423 26.110 1.00 86.25 68 MET A N 1
ATOM 520 C CA . MET A 1 68 ? -28.657 -1.915 24.770 1.00 86.25 68 MET A CA 1
ATOM 521 C C . MET A 1 68 ? -28.207 -0.956 23.656 1.00 86.25 68 MET A C 1
ATOM 523 O O . MET A 1 68 ? -27.686 -1.399 22.635 1.00 86.25 68 MET A O 1
ATOM 527 N N . GLU A 1 69 ? -28.304 0.357 23.886 1.00 88.75 69 GLU A N 1
ATOM 528 C CA . GLU A 1 69 ? -27.843 1.373 22.932 1.00 88.75 69 GLU A CA 1
ATOM 529 C C . GLU A 1 69 ? -26.317 1.323 22.721 1.00 88.75 69 GLU A C 1
ATOM 531 O O . GLU A 1 69 ? -25.813 1.462 21.601 1.00 88.75 69 GLU A O 1
ATOM 536 N N . GLU A 1 70 ? -25.549 1.088 23.787 1.00 89.62 70 GLU A N 1
ATOM 537 C CA . GLU A 1 70 ? -24.094 0.953 23.699 1.00 89.62 70 GLU A CA 1
ATOM 538 C C . GLU A 1 70 ? -23.676 -0.335 22.979 1.00 89.62 70 GLU A C 1
ATOM 540 O O . GLU A 1 70 ? -22.688 -0.322 22.236 1.00 89.62 70 GLU A O 1
ATOM 545 N N . LEU A 1 71 ? -24.432 -1.426 23.142 1.00 91.19 71 LEU A N 1
ATOM 546 C CA . LEU A 1 71 ? -24.223 -2.676 22.406 1.00 91.19 71 LEU A CA 1
ATOM 547 C C . LEU A 1 71 ? -24.474 -2.495 20.903 1.00 91.19 71 LEU A C 1
ATOM 549 O O . LEU A 1 71 ? -23.636 -2.898 20.095 1.00 91.19 71 LEU A O 1
ATOM 553 N N . GLU A 1 72 ? -25.562 -1.827 20.516 1.00 93.88 72 GLU A N 1
ATOM 554 C CA . GLU A 1 72 ? -25.849 -1.523 19.107 1.00 93.88 72 GLU A CA 1
ATOM 555 C C . GLU A 1 72 ? -24.772 -0.628 18.484 1.00 93.88 72 GLU A C 1
ATOM 557 O O . GLU A 1 72 ? -24.287 -0.879 17.374 1.00 93.88 72 GLU A O 1
ATOM 562 N N . ARG A 1 73 ? -24.332 0.404 19.215 1.00 94.44 73 ARG A N 1
ATOM 563 C CA . ARG A 1 73 ? -23.261 1.302 18.764 1.00 94.44 73 ARG A CA 1
ATOM 564 C C . ARG A 1 73 ? -21.937 0.558 18.595 1.00 94.44 73 ARG A C 1
ATOM 566 O O . ARG A 1 73 ? -21.193 0.830 17.646 1.00 94.44 73 ARG A O 1
ATOM 573 N N . LEU A 1 74 ? -21.640 -0.379 19.496 1.00 93.75 74 LEU A N 1
ATOM 574 C CA . LEU A 1 74 ? -20.460 -1.231 19.411 1.00 93.75 74 LEU A CA 1
ATOM 575 C C . LEU A 1 74 ? -20.516 -2.133 18.175 1.00 93.75 74 LEU A C 1
ATOM 577 O O . LEU A 1 74 ? -19.525 -2.205 17.446 1.00 93.75 74 LEU A O 1
ATOM 581 N N . GLU A 1 75 ? -21.654 -2.774 17.912 1.00 94.94 75 GLU A N 1
ATOM 582 C CA . GLU A 1 75 ? -21.812 -3.668 16.762 1.00 94.94 75 GLU A CA 1
ATOM 583 C C . GLU A 1 75 ? -21.703 -2.900 15.441 1.00 94.94 75 GLU A C 1
ATOM 585 O O . GLU A 1 75 ? -20.910 -3.259 14.568 1.00 94.94 75 GLU A O 1
ATOM 590 N N . LYS A 1 76 ? -22.356 -1.735 15.345 1.00 97.00 76 LYS A N 1
ATOM 591 C CA . LYS A 1 76 ? -22.222 -0.838 14.189 1.00 97.00 76 LYS A CA 1
ATOM 592 C C . LYS A 1 76 ? -20.766 -0.435 13.949 1.00 97.00 76 LYS A C 1
ATOM 594 O O . LYS A 1 76 ? -20.296 -0.432 12.810 1.00 97.00 76 LYS A O 1
ATOM 599 N N . ARG A 1 77 ? -20.018 -0.126 15.014 1.00 97.06 77 ARG A N 1
ATOM 600 C CA . ARG A 1 77 ? -18.592 0.219 14.915 1.00 97.06 77 ARG A CA 1
ATOM 601 C C . ARG A 1 77 ? -17.743 -0.974 14.474 1.00 97.06 77 ARG A C 1
ATOM 603 O O . ARG A 1 77 ? -16.814 -0.787 13.686 1.00 97.06 77 ARG A O 1
ATOM 610 N N . ARG A 1 78 ? -18.045 -2.187 14.948 1.00 97.12 78 ARG A N 1
ATOM 611 C CA . ARG A 1 78 ? -17.364 -3.419 14.513 1.00 97.12 78 ARG A CA 1
ATOM 612 C C . ARG A 1 78 ? -17.583 -3.673 13.031 1.00 97.12 78 ARG A C 1
ATOM 614 O O . ARG A 1 78 ? -16.612 -3.911 12.316 1.00 97.12 78 ARG A O 1
ATOM 621 N N . GLU A 1 79 ? -18.817 -3.559 12.556 1.00 97.56 79 GLU A N 1
ATOM 622 C CA . GLU A 1 79 ? -19.140 -3.774 11.148 1.00 97.56 79 GLU A CA 1
ATOM 623 C C . GLU A 1 79 ? -18.496 -2.719 10.239 1.00 97.56 79 GLU A C 1
ATOM 625 O O . GLU A 1 79 ? -17.889 -3.051 9.216 1.00 97.56 79 GLU A O 1
ATOM 630 N N . GLN A 1 80 ? -18.517 -1.448 10.648 1.00 98.06 80 GLN A N 1
ATOM 631 C CA . GLN A 1 80 ? -17.800 -0.384 9.943 1.00 98.06 80 GLN A CA 1
ATOM 632 C C . GLN A 1 80 ? -16.294 -0.655 9.868 1.00 98.06 80 GLN A C 1
ATOM 634 O O . GLN A 1 80 ? -15.702 -0.527 8.795 1.00 98.06 80 GLN A O 1
ATOM 639 N N . ASN A 1 81 ? -15.672 -1.069 10.975 1.00 97.81 81 ASN A N 1
ATOM 640 C CA . ASN A 1 81 ? -14.245 -1.381 11.002 1.00 97.81 81 ASN A CA 1
ATOM 641 C C . ASN A 1 81 ? -13.917 -2.604 10.131 1.00 97.81 81 ASN A C 1
ATOM 643 O O . ASN A 1 81 ? -12.975 -2.558 9.344 1.00 97.81 81 ASN A O 1
ATOM 647 N N . L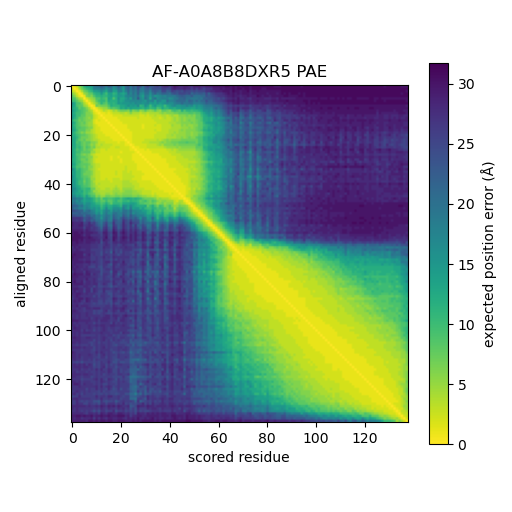YS A 1 82 ? -14.747 -3.653 10.178 1.00 98.31 82 LYS A N 1
ATOM 648 C CA . LYS A 1 82 ? -14.631 -4.836 9.313 1.00 98.31 82 LYS A CA 1
ATOM 649 C C . LYS A 1 82 ? -14.658 -4.445 7.833 1.00 98.31 82 LYS A C 1
ATOM 651 O O . LYS A 1 82 ? -13.803 -4.880 7.059 1.00 98.31 82 LYS A O 1
ATOM 656 N N . ASN A 1 83 ? -15.597 -3.583 7.447 1.00 98.06 83 ASN A N 1
ATOM 657 C CA . ASN A 1 83 ? -15.711 -3.089 6.077 1.00 98.06 83 ASN A CA 1
ATOM 658 C C . ASN A 1 83 ? -14.520 -2.206 5.680 1.00 98.06 83 ASN A C 1
ATOM 660 O O . ASN A 1 83 ? -13.978 -2.367 4.584 1.00 98.06 83 ASN A O 1
ATOM 664 N N . ALA A 1 84 ? -14.069 -1.321 6.569 1.00 98.12 84 ALA A N 1
ATOM 665 C CA . ALA A 1 84 ? -12.890 -0.489 6.345 1.00 98.12 84 ALA A CA 1
ATOM 666 C C . ALA A 1 84 ? -11.618 -1.337 6.172 1.00 98.12 84 ALA A C 1
ATOM 668 O O . ALA A 1 84 ? -10.871 -1.127 5.220 1.00 98.12 84 ALA A O 1
ATOM 669 N N . ALA A 1 85 ? -11.415 -2.351 7.017 1.00 98.25 85 ALA A N 1
ATOM 670 C CA . ALA A 1 85 ? -10.283 -3.269 6.933 1.00 98.25 85 ALA A CA 1
ATOM 671 C C . ALA A 1 85 ? -10.290 -4.072 5.624 1.00 98.25 85 ALA A C 1
ATOM 673 O O . ALA A 1 85 ? -9.248 -4.222 4.984 1.00 98.25 85 ALA A O 1
ATOM 674 N N . LYS A 1 86 ? -11.463 -4.546 5.178 1.00 98.31 86 LYS A N 1
ATOM 675 C CA . LYS A 1 86 ? -11.603 -5.220 3.878 1.00 98.31 86 LYS A CA 1
ATOM 676 C C . LYS A 1 86 ? -11.220 -4.289 2.725 1.00 98.31 86 LYS A C 1
ATOM 678 O O . LYS A 1 86 ? -10.439 -4.687 1.864 1.00 98.31 86 LYS A O 1
ATOM 683 N N . ARG A 1 87 ? -11.724 -3.048 2.730 1.00 98.00 87 ARG A N 1
ATOM 684 C CA . ARG A 1 87 ? -11.397 -2.033 1.713 1.00 98.00 87 ARG A CA 1
ATOM 685 C C . ARG A 1 87 ? -9.911 -1.691 1.704 1.00 98.00 87 ARG A C 1
ATOM 687 O O . ARG A 1 87 ? -9.328 -1.619 0.630 1.00 98.00 87 ARG A O 1
ATOM 694 N N . PHE A 1 88 ? -9.300 -1.533 2.877 1.00 98.25 88 PHE A N 1
ATOM 695 C CA . PHE A 1 88 ? -7.872 -1.255 3.006 1.00 98.25 88 PHE A CA 1
ATOM 696 C C . PHE A 1 88 ? -7.027 -2.368 2.377 1.00 98.25 88 PHE A C 1
ATOM 698 O O . PHE A 1 88 ? -6.246 -2.100 1.470 1.00 98.25 88 PHE A O 1
ATOM 705 N N . ARG A 1 89 ? -7.260 -3.627 2.772 1.00 97.94 89 ARG A N 1
ATOM 706 C CA . ARG A 1 89 ? -6.535 -4.787 2.223 1.00 97.94 89 ARG A CA 1
ATOM 707 C C . ARG A 1 89 ? -6.735 -4.939 0.717 1.00 97.94 89 ARG A C 1
ATOM 709 O O . ARG A 1 89 ? -5.810 -5.300 -0.005 1.00 97.94 89 ARG A O 1
ATOM 716 N N . GLN A 1 90 ? -7.948 -4.680 0.228 1.00 97.75 90 GLN A N 1
ATOM 717 C CA . GLN A 1 90 ? -8.226 -4.727 -1.204 1.00 97.75 90 GLN A CA 1
ATOM 718 C C . GLN A 1 90 ? -7.469 -3.626 -1.951 1.00 97.75 90 GLN A C 1
ATOM 720 O O . GLN A 1 90 ? -6.842 -3.925 -2.964 1.00 97.75 90 GLN A O 1
ATOM 725 N N . LYS A 1 91 ? -7.479 -2.392 -1.432 1.00 97.81 91 LYS A N 1
ATOM 726 C CA . LYS A 1 91 ? -6.746 -1.261 -2.007 1.00 97.81 91 LYS A CA 1
ATOM 727 C C . LYS A 1 91 ? -5.246 -1.550 -2.071 1.00 97.81 91 LYS A C 1
ATOM 729 O O . LYS A 1 91 ? -4.662 -1.446 -3.145 1.00 97.81 91 LYS A O 1
ATOM 734 N N . GLU A 1 92 ? -4.663 -2.017 -0.971 1.00 97.56 92 GLU A N 1
ATOM 735 C CA . GLU A 1 92 ? -3.251 -2.409 -0.891 1.00 97.56 92 GLU A CA 1
ATOM 736 C C . GLU A 1 92 ? -2.896 -3.473 -1.943 1.00 97.56 92 GLU A C 1
ATOM 738 O O . GLU A 1 92 ? -1.930 -3.324 -2.693 1.00 97.56 92 GLU A O 1
ATOM 743 N N . LYS A 1 93 ? -3.726 -4.516 -2.085 1.00 97.38 93 LYS A N 1
ATOM 744 C CA . LYS A 1 93 ? -3.532 -5.548 -3.115 1.00 97.38 93 LYS A CA 1
ATOM 745 C C . LYS A 1 93 ? -3.610 -4.971 -4.533 1.00 97.38 93 LYS A C 1
ATOM 747 O O . LYS A 1 93 ? -2.792 -5.324 -5.384 1.00 97.38 93 LYS A O 1
ATOM 752 N N . THR A 1 94 ? -4.585 -4.105 -4.811 1.00 96.81 94 THR A N 1
ATOM 753 C CA . THR A 1 94 ? -4.737 -3.489 -6.141 1.00 96.81 94 THR A CA 1
ATOM 754 C C . THR A 1 94 ? -3.590 -2.541 -6.479 1.00 96.81 94 THR A C 1
ATOM 756 O O . THR A 1 94 ? -3.118 -2.531 -7.610 1.00 96.81 94 THR A O 1
ATOM 759 N N . GLU A 1 95 ? -3.091 -1.780 -5.506 1.00 97.31 95 GLU A N 1
ATOM 760 C CA . GLU A 1 95 ? -1.957 -0.877 -5.713 1.00 97.31 95 GLU A CA 1
ATOM 761 C C . GLU A 1 95 ? -0.673 -1.661 -5.967 1.00 97.31 95 GLU A C 1
ATOM 763 O O . GLU A 1 95 ? 0.041 -1.360 -6.923 1.00 97.31 95 GLU A O 1
ATOM 768 N N . LYS A 1 96 ? -0.428 -2.724 -5.192 1.00 97.00 96 LYS A N 1
ATOM 769 C CA . LYS A 1 96 ? 0.718 -3.610 -5.408 1.00 97.00 96 LYS A CA 1
ATOM 770 C C . LYS A 1 96 ? 0.691 -4.251 -6.795 1.00 97.00 96 LYS A C 1
ATOM 772 O O . LYS A 1 96 ? 1.667 -4.164 -7.527 1.00 97.00 96 LYS A O 1
ATOM 777 N N . THR A 1 97 ? -0.440 -4.836 -7.185 1.00 97.06 97 THR A N 1
ATOM 778 C CA . THR A 1 97 ? -0.577 -5.469 -8.511 1.00 97.06 97 THR A CA 1
ATOM 779 C C . THR A 1 97 ? -0.400 -4.471 -9.655 1.00 97.06 97 THR A C 1
ATOM 781 O O . THR A 1 97 ? 0.278 -4.782 -10.631 1.00 97.06 97 THR A O 1
ATOM 784 N N . LYS A 1 98 ? -0.934 -3.250 -9.522 1.00 97.81 98 LYS A N 1
ATOM 785 C CA . LYS A 1 98 ? -0.721 -2.175 -10.501 1.00 97.81 98 LYS A CA 1
ATOM 786 C C . LYS A 1 98 ? 0.750 -1.763 -10.592 1.00 97.81 98 LYS A C 1
ATOM 788 O O . LYS A 1 98 ? 1.247 -1.522 -11.690 1.00 97.81 98 LYS A O 1
ATOM 793 N N . LEU A 1 99 ? 1.442 -1.674 -9.456 1.00 97.56 99 LEU A N 1
ATOM 794 C CA . LEU A 1 99 ? 2.865 -1.351 -9.415 1.00 97.56 99 LEU A CA 1
ATOM 795 C C . LEU A 1 99 ? 3.705 -2.451 -10.075 1.00 97.56 99 LEU A C 1
ATOM 797 O O . LEU A 1 99 ? 4.550 -2.138 -10.910 1.00 97.56 99 LEU A O 1
ATOM 801 N N . ASP A 1 100 ? 3.427 -3.718 -9.762 1.00 97.69 100 ASP A N 1
ATOM 802 C CA . ASP A 1 100 ? 4.112 -4.877 -10.345 1.00 97.69 100 ASP A CA 1
ATOM 803 C C . ASP A 1 100 ? 3.918 -4.935 -11.869 1.00 97.69 100 ASP A C 1
ATOM 805 O O . ASP A 1 100 ? 4.874 -5.163 -12.615 1.00 97.69 100 ASP A O 1
ATOM 809 N N . GLN A 1 101 ? 2.699 -4.667 -12.351 1.00 97.88 101 GLN A N 1
ATOM 810 C CA . GLN A 1 101 ? 2.412 -4.611 -13.784 1.00 97.88 101 GLN A CA 1
ATOM 811 C C . GLN A 1 101 ? 3.172 -3.472 -14.474 1.00 97.88 101 GLN A C 1
ATOM 813 O O . GLN A 1 101 ? 3.815 -3.698 -15.496 1.00 97.88 101 GLN A O 1
ATOM 818 N N . ASN A 1 102 ? 3.165 -2.267 -13.899 1.00 97.94 102 ASN A N 1
ATOM 819 C CA . ASN A 1 102 ? 3.905 -1.134 -14.459 1.00 97.94 102 ASN A CA 1
ATOM 820 C C . ASN A 1 102 ? 5.417 -1.413 -14.473 1.00 97.94 102 ASN A C 1
ATOM 822 O O . ASN A 1 102 ? 6.083 -1.163 -15.472 1.00 97.94 102 ASN A O 1
ATOM 826 N N . LEU A 1 103 ? 5.965 -2.008 -13.407 1.00 98.00 103 LEU A N 1
ATOM 827 C CA . LEU A 1 103 ? 7.372 -2.411 -13.359 1.00 98.00 103 LEU A CA 1
ATOM 828 C C . LEU A 1 103 ? 7.716 -3.377 -14.501 1.00 98.00 103 LEU A C 1
ATOM 830 O O . LEU A 1 103 ? 8.749 -3.211 -15.150 1.00 98.00 103 LEU A O 1
ATOM 834 N N . LYS A 1 104 ? 6.853 -4.367 -14.756 1.00 98.12 104 LYS A N 1
ATOM 835 C CA . LYS A 1 104 ? 7.024 -5.316 -15.859 1.00 98.12 104 LYS A CA 1
ATOM 836 C C . LYS A 1 104 ? 7.024 -4.603 -17.213 1.00 98.12 104 LYS A C 1
ATOM 838 O O . LYS A 1 104 ? 7.973 -4.764 -17.971 1.00 98.12 104 LYS A O 1
ATOM 843 N N . GLU A 1 105 ? 6.029 -3.760 -17.477 1.00 98.12 105 GLU A N 1
ATOM 844 C CA . GLU A 1 105 ? 5.937 -3.004 -18.734 1.00 98.12 105 GLU A CA 1
ATOM 845 C C . GLU A 1 105 ? 7.153 -2.090 -18.957 1.00 98.12 105 GLU A C 1
ATOM 847 O O . GLU A 1 105 ? 7.664 -1.982 -20.071 1.00 98.12 105 GLU A O 1
ATOM 852 N N . GLN A 1 106 ? 7.647 -1.429 -17.906 1.00 98.06 106 GLN A N 1
ATOM 853 C CA . GLN A 1 106 ? 8.834 -0.575 -18.005 1.00 98.06 106 GLN A CA 1
ATOM 854 C C . GLN A 1 106 ? 10.108 -1.381 -18.268 1.00 98.06 106 GLN A C 1
ATOM 856 O O . GLN A 1 106 ? 10.968 -0.920 -19.016 1.00 98.06 106 GLN A O 1
ATOM 861 N N . ARG A 1 107 ? 10.236 -2.583 -17.689 1.00 98.00 107 ARG A N 1
ATOM 862 C CA . ARG A 1 107 ? 11.358 -3.490 -17.977 1.00 98.00 107 ARG A CA 1
ATOM 863 C C . ARG A 1 107 ? 11.348 -3.936 -19.433 1.00 98.00 107 ARG A C 1
ATOM 865 O O . ARG A 1 107 ? 12.364 -3.782 -20.098 1.00 98.00 107 ARG A O 1
ATOM 872 N N . GLU A 1 108 ? 10.199 -4.381 -19.936 1.00 98.12 108 GLU A N 1
ATOM 873 C CA . GLU A 1 108 ? 10.042 -4.789 -21.339 1.00 98.12 108 GLU A CA 1
ATOM 874 C C . GLU A 1 108 ? 10.373 -3.634 -22.298 1.00 98.12 108 GLU A C 1
ATOM 876 O O . GLU A 1 108 ? 11.116 -3.809 -23.264 1.00 98.12 108 GLU A O 1
ATOM 881 N N . ARG A 1 109 ? 9.899 -2.413 -22.005 1.00 98.06 109 ARG A N 1
ATOM 882 C CA . ARG A 1 109 ? 10.270 -1.225 -22.793 1.00 98.06 109 ARG A CA 1
ATOM 883 C C . ARG A 1 109 ? 11.762 -0.922 -22.723 1.00 98.06 109 ARG A C 1
ATOM 885 O O . ARG A 1 109 ? 12.345 -0.562 -23.739 1.00 98.06 109 ARG A O 1
ATOM 892 N N . ASN A 1 110 ? 12.386 -1.052 -21.554 1.00 98.19 110 ASN A N 1
ATOM 893 C CA . ASN A 1 110 ? 13.818 -0.807 -21.401 1.00 98.19 110 ASN A CA 1
ATOM 894 C C . ASN A 1 110 ? 14.658 -1.813 -22.195 1.00 98.19 110 ASN A C 1
ATOM 896 O O . ASN A 1 110 ? 15.624 -1.415 -22.838 1.00 98.19 110 ASN A O 1
ATOM 900 N N . GLU A 1 111 ? 14.283 -3.092 -22.170 1.00 98.31 111 GLU A N 1
ATOM 901 C CA . GLU A 1 111 ? 14.936 -4.137 -22.962 1.00 98.31 111 GLU A CA 1
ATOM 902 C C . GLU A 1 111 ? 14.805 -3.862 -24.458 1.00 98.31 111 GLU A C 1
ATOM 904 O O . GLU A 1 111 ? 15.806 -3.900 -25.171 1.00 98.31 111 GLU A O 1
ATOM 909 N N . LYS A 1 112 ? 13.607 -3.486 -24.919 1.00 98.19 112 LYS A N 1
ATOM 910 C CA . LYS A 1 112 ? 13.392 -3.109 -26.319 1.00 98.19 112 LYS A CA 1
ATOM 911 C C . LYS A 1 112 ? 14.255 -1.915 -26.731 1.00 98.19 112 LYS A C 1
ATOM 913 O O . LYS A 1 112 ? 14.959 -1.992 -27.727 1.00 98.19 112 LYS A O 1
ATOM 918 N N . LEU A 1 113 ? 14.264 -0.846 -25.933 1.00 98.31 113 LEU A N 1
ATOM 919 C CA . LEU A 1 113 ? 15.079 0.340 -26.216 1.00 98.31 113 LEU A CA 1
ATOM 920 C C . LEU A 1 113 ? 16.579 0.024 -26.235 1.00 98.31 113 LEU A C 1
ATOM 922 O O . LEU A 1 113 ? 17.305 0.574 -27.054 1.00 98.31 113 LEU A O 1
ATOM 926 N N . LYS A 1 114 ? 17.055 -0.869 -25.362 1.00 98.19 114 LYS A N 1
ATOM 927 C CA . LYS A 1 114 ? 18.450 -1.332 -25.387 1.00 98.19 114 LYS A CA 1
ATOM 928 C C . LYS A 1 114 ? 18.777 -2.094 -26.666 1.00 98.19 114 LYS A C 1
ATOM 930 O O . LYS A 1 114 ? 19.838 -1.860 -27.234 1.00 98.19 114 LYS A O 1
ATOM 935 N N . ALA A 1 115 ? 17.883 -2.973 -27.116 1.00 98.12 115 ALA A N 1
ATOM 936 C CA . ALA A 1 115 ? 18.053 -3.681 -28.380 1.00 98.12 115 ALA A CA 1
ATOM 937 C C . ALA A 1 115 ? 18.069 -2.705 -29.567 1.00 98.12 115 ALA A C 1
ATOM 939 O O . ALA A 1 115 ? 18.934 -2.808 -30.432 1.00 98.12 115 ALA A O 1
ATOM 940 N N . ASP A 1 116 ? 17.175 -1.713 -29.570 1.00 98.25 116 ASP A N 1
ATOM 941 C CA . ASP A 1 116 ? 17.131 -0.677 -30.605 1.00 98.25 116 ASP A CA 1
ATOM 942 C C . ASP A 1 116 ? 18.431 0.148 -30.630 1.00 98.25 116 ASP A C 1
ATOM 944 O O . ASP A 1 116 ? 18.984 0.381 -31.702 1.00 98.25 116 ASP A O 1
ATOM 948 N N . ILE A 1 117 ? 18.970 0.529 -29.463 1.00 98.25 117 ILE A N 1
ATOM 949 C CA . ILE A 1 117 ? 20.271 1.213 -29.358 1.00 98.25 117 ILE A CA 1
ATOM 950 C C . ILE A 1 117 ? 21.387 0.349 -29.948 1.00 98.25 117 ILE A C 1
ATOM 952 O O . ILE A 1 117 ? 22.141 0.837 -30.784 1.00 98.25 117 ILE A O 1
ATOM 956 N N . GLN A 1 118 ? 21.472 -0.926 -29.560 1.00 98.06 118 GLN A N 1
ATOM 957 C CA . GLN A 1 118 ? 22.499 -1.832 -30.082 1.00 98.06 118 GLN A CA 1
ATOM 958 C C . GLN A 1 118 ? 22.404 -1.977 -31.603 1.00 98.06 118 GLN A C 1
ATOM 960 O O . GLN A 1 118 ? 23.417 -1.900 -32.294 1.00 98.06 118 GLN A O 1
ATOM 965 N N . ASN A 1 119 ? 21.193 -2.130 -32.141 1.00 97.94 119 ASN A N 1
ATOM 966 C CA . ASN A 1 119 ? 20.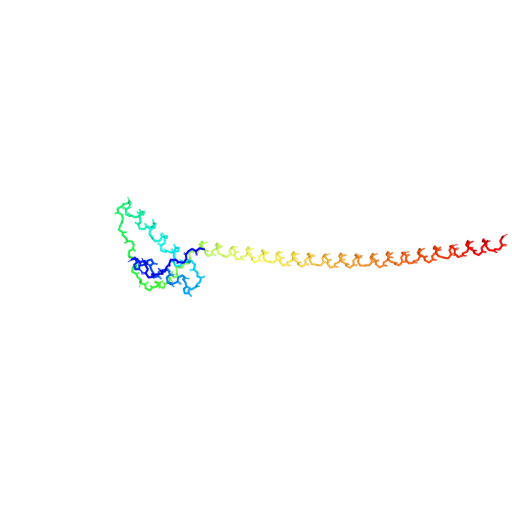981 -2.215 -33.583 1.00 97.94 119 ASN A CA 1
ATOM 967 C C . ASN A 1 119 ? 21.468 -0.943 -34.290 1.00 97.94 119 ASN A C 1
ATOM 969 O O . ASN A 1 119 ? 22.246 -1.029 -35.239 1.00 97.94 119 ASN A O 1
ATOM 973 N N . LEU A 1 120 ? 21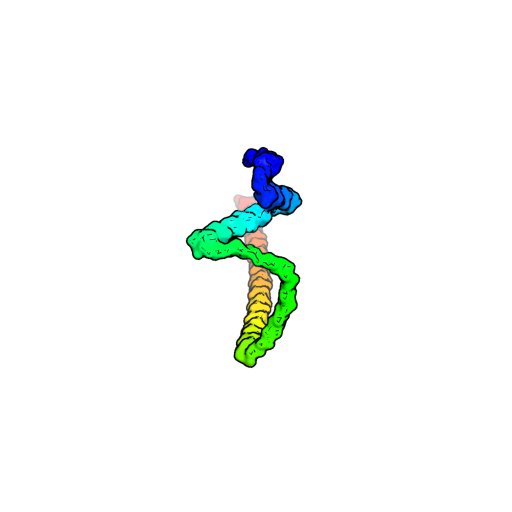.088 0.234 -33.789 1.00 98.00 120 LEU A N 1
ATOM 974 C CA . LEU A 1 120 ? 21.505 1.517 -34.358 1.00 98.00 120 LEU A CA 1
ATOM 975 C C . LEU A 1 120 ? 23.020 1.739 -34.259 1.00 98.00 120 LEU A C 1
ATOM 977 O O . LEU A 1 120 ? 23.625 2.266 -35.189 1.00 98.00 120 LEU A O 1
ATOM 981 N N . GLU A 1 121 ? 23.654 1.320 -33.163 1.00 97.94 121 GLU A N 1
ATOM 982 C CA . GLU A 1 121 ? 25.111 1.368 -33.015 1.00 97.94 121 GLU A CA 1
ATOM 983 C C . GLU A 1 121 ? 25.803 0.482 -34.055 1.00 97.94 121 GLU A C 1
ATOM 985 O O . GLU A 1 121 ? 26.727 0.940 -34.728 1.00 97.94 121 GLU A O 1
ATOM 990 N N . THR A 1 122 ? 25.315 -0.747 -34.260 1.00 97.44 122 THR A N 1
ATOM 991 C CA . THR A 1 122 ? 25.873 -1.638 -35.287 1.00 97.44 122 THR A CA 1
ATOM 992 C C . THR A 1 122 ? 25.686 -1.088 -36.698 1.00 97.44 122 THR A C 1
ATOM 994 O O . THR A 1 122 ? 26.609 -1.160 -37.509 1.00 97.44 122 THR A O 1
ATOM 997 N N . GLU A 1 123 ? 24.526 -0.500 -36.998 1.00 97.50 123 GLU A N 1
ATOM 998 C CA . GLU A 1 123 ? 24.246 0.117 -38.293 1.00 97.50 123 GLU A CA 1
ATOM 999 C C . GLU A 1 123 ? 25.168 1.315 -38.538 1.00 97.50 123 GLU A C 1
ATOM 1001 O O . GLU A 1 123 ? 25.819 1.391 -39.583 1.00 97.50 123 GLU A O 1
ATOM 1006 N N . LYS A 1 124 ? 25.318 2.192 -37.538 1.00 97.81 124 LYS A N 1
ATOM 1007 C CA . LYS A 1 124 ? 26.257 3.318 -37.575 1.00 97.81 124 LYS A CA 1
ATOM 1008 C C . LYS A 1 124 ? 27.681 2.840 -37.854 1.00 97.81 124 LYS A C 1
ATOM 1010 O O . LYS A 1 124 ? 28.346 3.378 -38.736 1.00 97.81 124 LYS A O 1
ATOM 1015 N N . ASP A 1 125 ? 28.150 1.822 -37.138 1.00 97.12 125 ASP A N 1
ATOM 1016 C CA . ASP A 1 125 ? 29.511 1.303 -37.287 1.00 97.12 125 ASP A CA 1
ATOM 1017 C C . ASP A 1 125 ? 29.733 0.608 -38.640 1.00 97.12 125 ASP A C 1
ATOM 1019 O O . ASP A 1 125 ? 30.839 0.645 -39.185 1.00 97.12 125 ASP A O 1
ATOM 1023 N N . ASN A 1 126 ? 28.699 -0.017 -39.210 1.00 96.50 126 ASN A N 1
ATOM 1024 C CA . ASN A 1 126 ? 28.745 -0.581 -40.560 1.00 96.50 126 ASN A CA 1
ATOM 1025 C C . ASN A 1 126 ? 28.839 0.519 -41.624 1.00 96.50 126 ASN A C 1
ATOM 1027 O O . ASN A 1 126 ? 29.669 0.421 -42.526 1.00 96.50 126 ASN A O 1
ATOM 1031 N N . ILE A 1 127 ? 28.041 1.583 -41.492 1.00 96.56 127 ILE A N 1
ATOM 1032 C CA . ILE A 1 127 ? 28.078 2.738 -42.399 1.00 96.56 127 ILE A CA 1
ATOM 1033 C C . ILE A 1 127 ? 29.442 3.431 -42.327 1.00 96.56 127 ILE A C 1
ATOM 1035 O O . ILE A 1 127 ? 30.037 3.712 -43.365 1.00 96.56 127 ILE A O 1
ATOM 1039 N N . ILE A 1 128 ? 29.975 3.661 -41.123 1.00 96.31 128 ILE A N 1
ATOM 1040 C CA . ILE A 1 128 ? 31.308 4.256 -40.944 1.00 96.31 128 ILE A CA 1
ATOM 1041 C C . ILE A 1 128 ? 32.371 3.388 -41.618 1.00 96.31 128 ILE A C 1
ATOM 1043 O O . ILE A 1 128 ? 33.183 3.908 -42.380 1.00 96.31 128 ILE A O 1
ATOM 1047 N N . ARG A 1 129 ? 32.348 2.067 -41.394 1.00 95.25 129 ARG A N 1
ATOM 1048 C CA . ARG A 1 129 ? 33.282 1.143 -42.053 1.00 95.25 129 ARG A CA 1
ATOM 1049 C C . ARG A 1 129 ? 33.190 1.215 -43.575 1.00 95.25 129 ARG A C 1
ATOM 1051 O O . ARG A 1 129 ? 34.231 1.267 -44.221 1.00 95.25 129 ARG A O 1
ATOM 1058 N N . PHE A 1 130 ? 31.979 1.265 -44.127 1.00 95.31 130 PHE A N 1
ATOM 1059 C CA . PHE A 1 130 ? 31.755 1.382 -45.568 1.00 95.31 130 PHE A CA 1
ATOM 1060 C C . PHE A 1 130 ? 32.276 2.709 -46.144 1.00 95.31 130 PHE A C 1
ATOM 1062 O O . PHE A 1 130 ? 32.933 2.728 -47.184 1.00 95.31 130 PHE A O 1
ATOM 1069 N N . ILE A 1 131 ? 32.047 3.828 -45.453 1.00 94.75 131 ILE A N 1
ATOM 1070 C CA . ILE A 1 131 ? 32.588 5.133 -45.861 1.00 94.75 131 ILE A CA 1
ATOM 1071 C C . ILE A 1 131 ? 3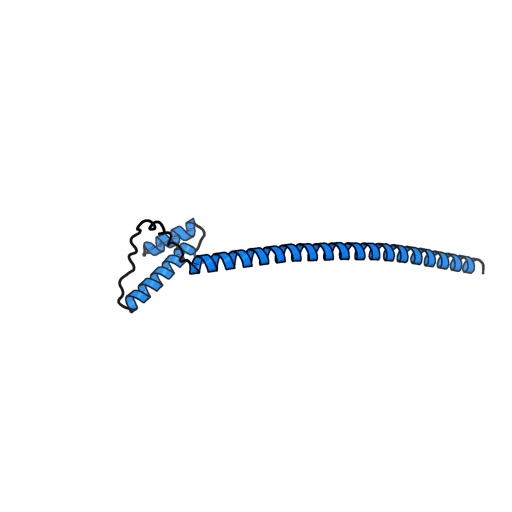4.121 5.113 -45.818 1.00 94.75 131 ILE A C 1
ATOM 1073 O O . ILE A 1 131 ? 34.765 5.573 -46.757 1.00 94.75 131 ILE A O 1
ATOM 1077 N N . CYS A 1 132 ? 34.717 4.551 -44.763 1.00 91.94 132 CYS A N 1
ATOM 1078 C CA . CYS A 1 132 ? 36.168 4.429 -44.652 1.00 91.94 132 CYS A CA 1
ATOM 1079 C C . CYS A 1 132 ? 36.771 3.546 -45.752 1.00 91.94 132 CYS A C 1
ATOM 1081 O O . CYS A 1 132 ? 37.839 3.881 -46.254 1.00 91.94 132 CYS A O 1
ATOM 1083 N N . SER A 1 133 ? 36.120 2.445 -46.150 1.00 91.56 133 SER A N 1
ATOM 1084 C CA . SER A 1 133 ? 36.610 1.626 -47.266 1.00 91.56 133 SER A CA 1
ATOM 1085 C C . SER A 1 133 ? 36.576 2.386 -48.590 1.00 91.56 133 SER A C 1
ATOM 1087 O O . SER A 1 133 ? 37.563 2.357 -49.314 1.00 91.56 133 SER A O 1
ATOM 1089 N N . LEU A 1 134 ? 35.507 3.142 -48.863 1.00 90.50 134 LEU A N 1
ATOM 1090 C CA . LEU A 1 134 ? 35.419 3.971 -50.071 1.00 90.50 134 LEU A CA 1
ATOM 1091 C C . LEU A 1 134 ? 36.465 5.094 -50.093 1.00 90.50 134 LEU A C 1
ATOM 1093 O O . LEU A 1 134 ? 37.016 5.398 -51.144 1.00 90.50 134 LEU A O 1
ATOM 1097 N N . ALA A 1 135 ? 36.761 5.698 -48.939 1.00 82.94 135 ALA A N 1
ATOM 1098 C CA . ALA A 1 135 ? 37.769 6.753 -48.828 1.00 82.94 135 ALA A CA 1
ATOM 1099 C C . ALA A 1 135 ? 39.212 6.248 -49.013 1.00 82.94 135 ALA A C 1
ATOM 1101 O O . ALA A 1 135 ? 40.091 7.050 -49.298 1.00 82.94 135 ALA A O 1
ATOM 1102 N N . ASN A 1 136 ? 39.460 4.946 -48.835 1.00 72.38 136 ASN A N 1
ATOM 1103 C CA . ASN A 1 136 ? 40.774 4.328 -49.042 1.00 72.38 136 ASN A CA 1
ATOM 1104 C C . ASN A 1 136 ? 40.972 3.798 -50.477 1.00 72.38 136 ASN A C 1
ATOM 1106 O O . ASN A 1 136 ? 42.095 3.458 -50.843 1.00 72.38 136 ASN A O 1
ATOM 1110 N N . GLU A 1 137 ? 39.898 3.684 -51.265 1.00 65.12 137 GLU A N 1
ATOM 1111 C CA . GLU A 1 137 ? 39.921 3.229 -52.665 1.00 65.12 137 GLU A CA 1
ATOM 1112 C C . GLU A 1 137 ? 39.952 4.389 -53.685 1.00 65.12 137 GLU A C 1
ATOM 1114 O O . GLU A 1 137 ? 40.164 4.141 -54.873 1.00 65.12 137 GLU A O 1
ATOM 1119 N N . ALA A 1 138 ? 39.760 5.634 -53.232 1.00 51.88 138 ALA A N 1
ATOM 1120 C CA . ALA A 1 138 ? 39.819 6.870 -54.025 1.00 51.88 138 ALA A CA 1
ATOM 1121 C C . ALA A 1 138 ? 41.148 7.616 -53.828 1.00 51.88 138 ALA A C 1
ATOM 1123 O O . ALA A 1 138 ? 41.627 8.215 -54.818 1.00 51.88 138 ALA A O 1
#